Protein AF-A0A524HV36-F1 (afdb_monomer)

Radius of gyration: 23.45 Å; Cα contacts (8 Å, |Δi|>4): 12; chains: 1; bounding box: 61×40×29 Å

Foldseek 3Di:
DVVVVVVVVVVVVVVVPPPDPDDPDPDPDDDDDDAQQPDPRRDHDPVVVVVVVVCCVPPPD

Sequence (61 aa):
MPRLAFTFAICAAFCITSATAMSAEEGLEPESQNWSFDGPFGIFDRAALQRGFHVYKDICS

pLDDT: mean 84.42, std 13.71, range [58.84, 98.38]

Solvent-accessible surface area (backbone atoms only — not comparable to full-atom values): 4078 Å² total; per-residue (Å²): 113,71,68,62,55,49,52,50,52,51,54,56,54,51,67,68,66,74,72,78,82,75,76,97,65,93,65,83,80,76,80,90,76,92,56,69,45,61,65,99,81,40,48,78,55,65,69,57,50,54,54,50,49,51,50,41,66,75,73,71,110

Mean predicted aligned error: 12.42 Å

Secon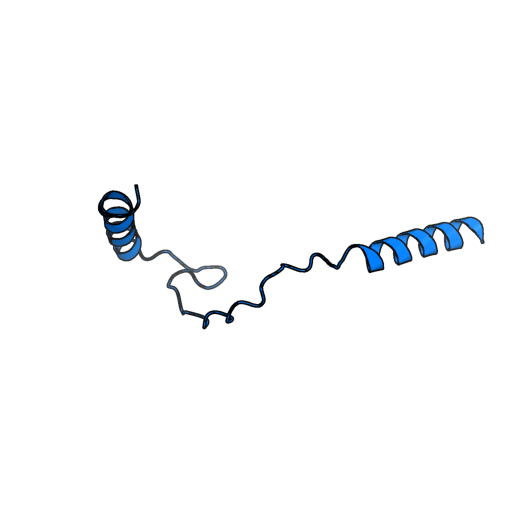dary structure (DSSP, 8-state):
-HHHHHHHHHHHHHHHHTT----S--PPPPPPP--TT-STT----HHHHHHHHHHIIIII-

Structure (mmCIF, N/CA/C/O backbone):
data_AF-A0A524HV36-F1
#
_entry.id   AF-A0A524HV36-F1
#
loop_
_atom_site.group_PDB
_atom_site.id
_atom_site.type_symbol
_atom_site.label_atom_id
_atom_site.label_alt_id
_atom_site.label_comp_id
_atom_site.label_asym_id
_atom_site.label_entity_id
_atom_site.label_seq_id
_atom_site.pdbx_PDB_ins_code
_atom_site.Cartn_x
_atom_site.Cartn_y
_atom_site.Cartn_z
_atom_site.occupancy
_atom_site.B_iso_or_equiv
_atom_site.auth_seq_id
_atom_site.auth_comp_id
_atom_site.auth_asym_id
_atom_site.auth_atom_id
_atom_site.pdbx_PDB_model_num
ATOM 1 N N . MET A 1 1 ? 41.780 19.183 10.743 1.00 58.84 1 MET A N 1
ATOM 2 C CA . MET A 1 1 ? 40.816 19.689 9.740 1.00 58.84 1 MET A CA 1
ATOM 3 C C . MET A 1 1 ? 40.763 18.858 8.449 1.00 58.84 1 MET A C 1
ATOM 5 O O . MET A 1 1 ? 39.649 18.513 8.079 1.00 58.84 1 MET A O 1
ATOM 9 N N . PRO A 1 2 ? 41.871 18.429 7.801 1.00 63.22 2 PRO A N 1
ATOM 10 C CA . PRO A 1 2 ? 41.768 17.709 6.520 1.00 63.22 2 PRO A CA 1
ATOM 11 C C . PRO A 1 2 ? 41.218 16.278 6.657 1.00 63.22 2 PRO A C 1
ATOM 13 O O . PRO A 1 2 ? 40.513 15.808 5.777 1.00 63.22 2 PRO A O 1
ATOM 16 N N . ARG A 1 3 ? 41.466 15.599 7.789 1.00 65.06 3 ARG A N 1
ATOM 17 C CA . ARG A 1 3 ? 40.960 14.237 8.044 1.00 65.06 3 ARG A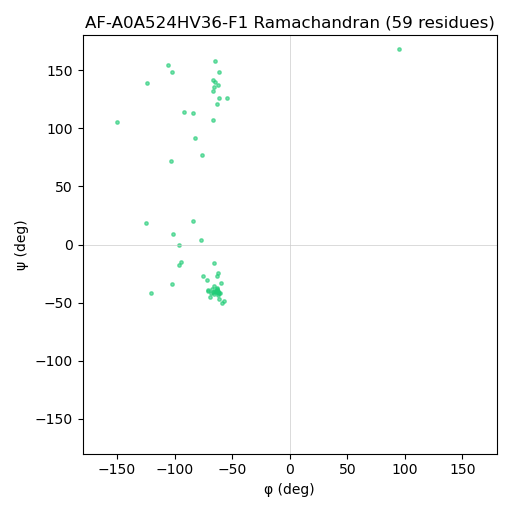 CA 1
ATOM 18 C C . ARG A 1 3 ? 39.434 14.163 8.204 1.00 65.06 3 ARG A C 1
ATOM 20 O O . ARG A 1 3 ? 38.839 13.235 7.686 1.00 65.06 3 ARG A O 1
ATOM 27 N N . LEU A 1 4 ? 38.803 15.149 8.853 1.00 67.56 4 LEU A N 1
ATOM 28 C CA . LEU A 1 4 ? 37.338 15.194 9.010 1.00 67.56 4 LEU A CA 1
ATOM 29 C C . LEU A 1 4 ? 36.631 15.514 7.683 1.00 67.56 4 LEU A C 1
ATOM 31 O O . LEU A 1 4 ? 35.616 14.906 7.364 1.00 67.56 4 LEU A O 1
ATOM 35 N N . ALA A 1 5 ? 37.204 16.431 6.896 1.00 71.12 5 ALA A N 1
ATOM 36 C CA . ALA A 1 5 ? 36.719 16.745 5.553 1.00 71.12 5 ALA A CA 1
ATOM 37 C C . ALA A 1 5 ? 36.836 15.533 4.612 1.00 71.12 5 ALA A C 1
ATOM 39 O O . ALA A 1 5 ? 35.938 15.275 3.816 1.00 71.12 5 ALA A O 1
ATOM 40 N N . PHE A 1 6 ? 37.906 14.747 4.758 1.00 74.56 6 PHE A N 1
ATOM 41 C CA . PHE A 1 6 ? 38.119 13.523 3.991 1.00 74.56 6 PHE A CA 1
ATOM 42 C C . PHE A 1 6 ? 37.120 12.412 4.357 1.00 74.56 6 PHE A C 1
ATOM 44 O O . PHE A 1 6 ? 36.560 11.780 3.467 1.00 74.56 6 PHE A O 1
ATOM 51 N N . THR A 1 7 ? 36.814 12.212 5.645 1.00 76.94 7 THR A N 1
ATOM 52 C CA . THR A 1 7 ? 35.787 11.243 6.073 1.00 76.94 7 THR A CA 1
ATOM 53 C C . THR A 1 7 ? 34.384 11.641 5.604 1.00 76.94 7 THR A C 1
ATOM 55 O O . THR A 1 7 ? 33.624 10.787 5.154 1.00 76.94 7 THR A O 1
ATOM 58 N N . PHE A 1 8 ? 34.047 12.934 5.649 1.00 78.44 8 PHE A N 1
ATOM 59 C CA . PHE A 1 8 ? 32.763 13.431 5.145 1.00 78.44 8 PHE A CA 1
ATOM 60 C C . PHE A 1 8 ? 32.626 13.233 3.628 1.00 78.44 8 PHE A C 1
ATOM 62 O O . PHE A 1 8 ? 31.579 12.794 3.1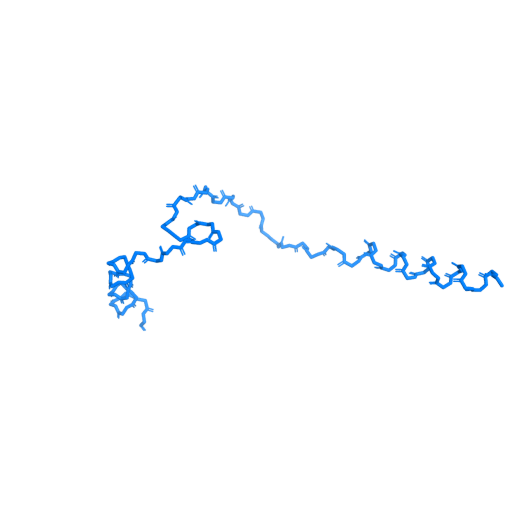57 1.00 78.44 8 PHE A O 1
ATOM 69 N N . ALA A 1 9 ? 33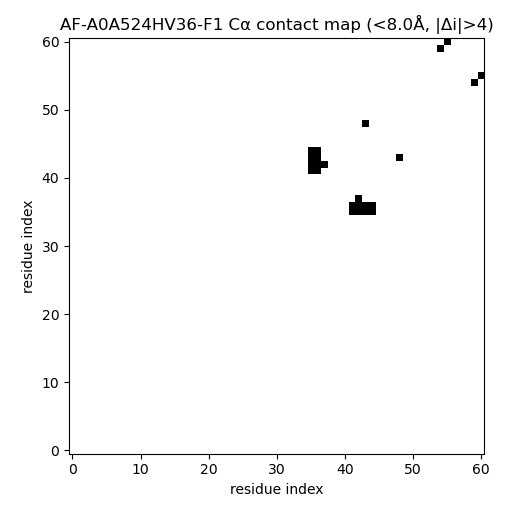.703 13.471 2.872 1.00 80.81 9 ALA A N 1
ATOM 70 C CA . ALA A 1 9 ? 33.735 13.230 1.431 1.00 80.81 9 ALA A CA 1
ATOM 71 C C . ALA A 1 9 ? 33.538 11.744 1.076 1.00 80.81 9 ALA A C 1
ATOM 73 O O . ALA A 1 9 ? 32.832 11.432 0.119 1.00 80.81 9 ALA A O 1
ATOM 74 N N . ILE A 1 10 ? 34.101 10.825 1.867 1.00 82.00 10 ILE A N 1
ATOM 75 C CA . ILE A 1 10 ? 33.936 9.378 1.656 1.00 82.00 10 ILE A CA 1
ATOM 76 C C . ILE A 1 10 ? 32.498 8.929 1.944 1.00 82.00 10 ILE A C 1
ATOM 78 O O . ILE A 1 10 ? 31.921 8.201 1.139 1.00 82.00 10 ILE A O 1
ATOM 82 N N . CYS A 1 11 ? 31.887 9.385 3.043 1.00 79.38 11 CYS A N 1
ATOM 83 C CA . CYS A 1 11 ? 30.482 9.074 3.327 1.00 79.38 11 CYS A CA 1
ATOM 84 C C . CYS A 1 11 ? 29.541 9.642 2.255 1.00 79.38 11 CYS A C 1
ATOM 86 O O . CYS A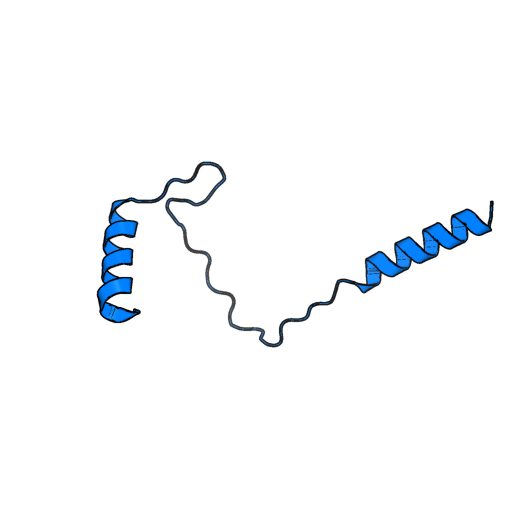 1 11 ? 28.616 8.955 1.829 1.00 79.38 11 CYS A O 1
ATOM 88 N N . ALA A 1 12 ? 29.800 10.864 1.779 1.00 77.88 12 ALA A N 1
ATOM 89 C CA . ALA A 1 12 ? 29.020 11.468 0.702 1.00 77.88 12 ALA A CA 1
ATOM 90 C C . ALA A 1 12 ? 29.129 10.665 -0.606 1.00 77.88 12 ALA A C 1
ATOM 92 O O . ALA A 1 12 ? 28.118 10.427 -1.261 1.00 77.88 12 ALA A O 1
ATOM 93 N N . ALA A 1 13 ? 30.325 10.182 -0.955 1.00 74.81 13 ALA A N 1
ATOM 94 C CA . ALA A 1 13 ? 30.530 9.333 -2.129 1.00 74.81 13 ALA A CA 1
ATOM 95 C C . ALA A 1 13 ? 29.831 7.964 -2.010 1.00 74.81 13 ALA A C 1
ATOM 97 O O . ALA A 1 13 ? 29.293 7.451 -2.994 1.00 74.81 13 ALA A O 1
ATOM 98 N N . PHE A 1 14 ? 29.789 7.384 -0.806 1.00 75.00 14 PHE A N 1
ATOM 99 C CA . PHE A 1 14 ? 29.117 6.106 -0.563 1.00 75.00 14 PHE A CA 1
ATOM 100 C C . PHE A 1 14 ? 27.592 6.204 -0.742 1.00 75.00 14 PHE A C 1
ATOM 102 O O . PHE A 1 14 ? 27.001 5.341 -1.389 1.00 75.00 14 PHE A O 1
ATOM 109 N N . CYS A 1 15 ? 26.966 7.293 -0.278 1.00 72.19 15 CYS A N 1
ATOM 110 C CA . CYS A 1 15 ? 25.530 7.533 -0.474 1.00 72.19 15 CYS A CA 1
ATOM 111 C C . CYS A 1 15 ? 25.124 7.681 -1.951 1.00 72.19 15 CYS A C 1
ATOM 113 O O . CYS A 1 15 ? 23.984 7.394 -2.302 1.00 72.19 15 CYS A O 1
ATOM 115 N N . ILE A 1 16 ? 26.038 8.120 -2.823 1.00 70.25 16 ILE A N 1
ATOM 116 C CA . ILE A 1 16 ? 25.756 8.299 -4.258 1.00 70.25 16 ILE A CA 1
ATOM 117 C C . ILE A 1 16 ? 25.716 6.948 -4.996 1.00 70.25 16 ILE A C 1
ATOM 119 O O . ILE A 1 16 ? 25.018 6.812 -5.997 1.00 70.25 16 ILE A O 1
ATOM 123 N N . THR A 1 17 ? 26.429 5.930 -4.504 1.00 64.12 17 THR A N 1
ATOM 124 C CA . THR A 1 17 ? 26.638 4.669 -5.246 1.00 64.12 17 THR A CA 1
ATOM 125 C C . THR A 1 17 ? 25.626 3.574 -4.879 1.00 64.12 17 THR A C 1
ATOM 127 O O . THR A 1 17 ? 25.460 2.609 -5.617 1.00 64.12 17 THR A O 1
ATOM 130 N N . SER A 1 18 ? 24.896 3.710 -3.769 1.00 60.41 18 SER A N 1
ATOM 131 C CA . SER A 1 18 ? 23.949 2.692 -3.285 1.00 60.41 18 SER A CA 1
ATOM 132 C C . SER A 1 18 ? 22.605 2.639 -4.033 1.00 60.41 18 SER A C 1
ATOM 134 O O . SER A 1 18 ? 21.716 1.902 -3.617 1.00 60.41 18 SER A O 1
ATOM 136 N N . ALA A 1 19 ? 22.412 3.431 -5.094 1.00 62.31 19 ALA A N 1
ATOM 137 C CA . ALA A 1 19 ? 21.083 3.707 -5.652 1.00 62.31 19 ALA A CA 1
ATOM 138 C C . ALA A 1 19 ? 20.651 2.834 -6.848 1.00 62.31 19 ALA A C 1
ATOM 140 O O . ALA A 1 19 ? 19.540 3.010 -7.337 1.00 62.31 19 ALA A O 1
ATOM 141 N N . THR A 1 20 ? 21.460 1.891 -7.337 1.00 65.75 20 THR A N 1
ATOM 142 C CA . THR A 1 20 ? 21.089 1.111 -8.535 1.00 65.75 20 THR A CA 1
ATOM 143 C C . THR A 1 20 ? 20.616 -0.298 -8.189 1.00 65.75 20 THR A C 1
ATOM 145 O O . THR A 1 20 ? 21.302 -1.284 -8.457 1.00 65.75 20 THR A O 1
ATOM 148 N N . ALA A 1 21 ? 19.419 -0.400 -7.612 1.00 64.94 21 ALA A N 1
ATOM 149 C CA . ALA A 1 21 ? 18.613 -1.612 -7.724 1.00 64.94 21 ALA A CA 1
ATOM 150 C C . ALA A 1 21 ? 17.864 -1.551 -9.067 1.00 64.94 21 ALA A C 1
ATOM 152 O O . ALA A 1 21 ? 16.804 -0.941 -9.165 1.00 64.94 21 ALA A O 1
ATOM 153 N N . MET A 1 22 ? 18.451 -2.116 -10.126 1.00 66.81 22 MET A N 1
ATOM 154 C CA . MET A 1 22 ? 17.766 -2.285 -11.411 1.00 66.81 22 MET A CA 1
ATOM 155 C C . MET A 1 22 ? 16.939 -3.573 -11.368 1.00 66.81 22 MET A C 1
ATOM 157 O O . MET A 1 22 ? 17.501 -4.667 -11.298 1.00 66.81 22 MET A O 1
ATOM 161 N N . SER A 1 23 ? 15.611 -3.445 -11.400 1.00 67.31 23 SER A N 1
ATOM 162 C CA . SER A 1 23 ? 14.716 -4.572 -11.687 1.00 67.31 23 SER A CA 1
ATOM 163 C C . SER A 1 23 ? 14.933 -5.054 -13.122 1.00 67.31 23 SER A C 1
ATOM 165 O O . SER A 1 23 ? 15.104 -4.250 -14.033 1.00 67.31 23 SER A O 1
ATOM 167 N N . ALA A 1 24 ? 14.927 -6.372 -13.323 1.00 66.69 24 ALA A N 1
ATOM 168 C CA . ALA A 1 24 ? 15.278 -7.023 -14.587 1.00 66.69 24 ALA A CA 1
ATOM 169 C C . ALA A 1 24 ? 14.131 -7.106 -15.618 1.00 66.69 24 ALA A C 1
ATOM 171 O O . ALA A 1 24 ? 14.197 -7.924 -16.531 1.00 66.69 24 ALA A O 1
ATOM 172 N N . GLU A 1 25 ? 13.088 -6.284 -15.505 1.00 66.12 25 GLU A N 1
ATOM 173 C CA . GLU A 1 25 ? 11.955 -6.317 -16.432 1.00 66.12 25 GLU A CA 1
ATOM 174 C C . GLU A 1 25 ? 11.346 -4.914 -16.557 1.00 66.12 25 GLU A C 1
ATOM 176 O O . GLU A 1 25 ? 10.673 -4.439 -15.645 1.00 66.12 25 GLU A O 1
ATOM 181 N N . GLU A 1 26 ? 11.584 -4.230 -17.680 1.00 67.75 26 GLU A N 1
ATOM 182 C CA . GLU A 1 26 ? 10.720 -3.120 -18.102 1.00 67.75 26 GLU A CA 1
ATOM 183 C C . GLU A 1 26 ? 9.437 -3.739 -18.671 1.00 67.75 26 GLU A C 1
ATOM 185 O O . GLU A 1 26 ? 9.262 -3.890 -19.880 1.00 67.75 26 GLU A O 1
ATOM 190 N N . GLY A 1 27 ? 8.559 -4.189 -17.773 1.00 73.94 27 GLY A N 1
ATOM 191 C CA . GLY A 1 27 ? 7.178 -4.493 -18.125 1.00 73.94 27 GLY A CA 1
ATOM 192 C C . GLY A 1 27 ? 6.450 -3.214 -18.546 1.00 73.94 27 GLY A C 1
ATOM 193 O O . GLY A 1 27 ? 6.854 -2.109 -18.184 1.00 73.94 27 GLY A O 1
ATOM 194 N N . LEU A 1 28 ? 5.365 -3.351 -19.312 1.00 83.94 28 LEU A N 1
ATOM 195 C CA . LEU A 1 28 ? 4.473 -2.225 -19.600 1.00 83.94 28 LEU A CA 1
ATOM 196 C C . LEU A 1 28 ? 4.011 -1.596 -18.281 1.00 83.94 28 LEU A C 1
ATOM 198 O O . LEU A 1 28 ? 3.476 -2.299 -17.420 1.00 83.94 28 LEU A O 1
ATOM 202 N N . GLU A 1 29 ? 4.213 -0.285 -18.133 1.00 87.38 29 GLU A N 1
ATOM 203 C CA . GLU A 1 29 ? 3.709 0.439 -16.970 1.00 87.38 29 GLU A CA 1
ATOM 204 C C . GLU A 1 29 ? 2.174 0.363 -16.982 1.00 87.38 29 GLU A C 1
ATOM 206 O O . GLU A 1 29 ? 1.551 0.758 -17.975 1.00 87.38 29 GLU A O 1
ATOM 211 N N . PRO A 1 30 ? 1.542 -0.194 -15.933 1.00 89.25 30 PRO A N 1
ATOM 212 C CA . PRO A 1 30 ? 0.095 -0.280 -15.888 1.00 89.25 30 PRO A CA 1
ATOM 213 C C . PRO A 1 30 ? -0.500 1.123 -15.788 1.00 89.25 30 PRO A C 1
ATOM 215 O O . PRO A 1 30 ? 0.001 1.982 -15.064 1.00 89.25 30 PRO A O 1
ATOM 218 N N . GLU A 1 31 ? -1.612 1.344 -16.483 1.00 93.44 31 GLU A N 1
ATOM 219 C CA . GLU A 1 31 ? -2.334 2.605 -16.372 1.00 93.44 31 GLU A CA 1
ATOM 220 C C . GLU A 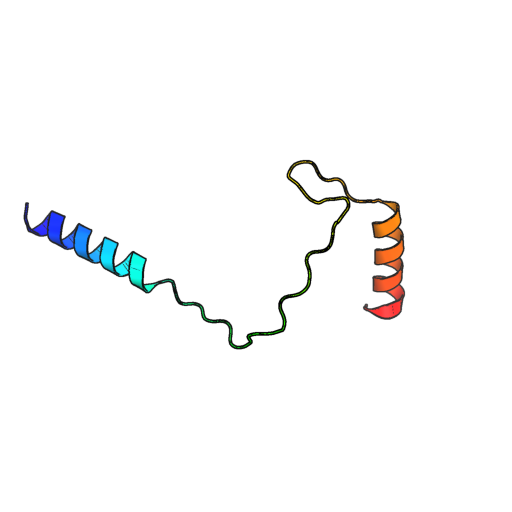1 31 ? -2.833 2.822 -14.943 1.00 93.44 31 GLU A C 1
ATOM 222 O O . GLU A 1 31 ? -3.390 1.917 -14.308 1.00 93.44 31 GLU A O 1
ATOM 227 N N . SER A 1 32 ? -2.686 4.056 -14.463 1.00 94.81 32 SER A N 1
ATOM 228 C CA . SER A 1 32 ? -3.218 4.456 -13.167 1.00 94.81 32 SER A CA 1
ATOM 229 C C . SER A 1 32 ? -4.738 4.309 -13.146 1.00 94.81 32 SER A C 1
ATOM 231 O O . SER A 1 32 ? -5.446 4.850 -13.996 1.00 94.81 32 SER A O 1
ATOM 233 N N . GLN A 1 33 ? -5.233 3.574 -12.156 1.00 95.69 33 GLN A N 1
ATOM 234 C CA . GLN A 1 33 ? -6.658 3.392 -11.910 1.00 95.69 33 GLN A CA 1
ATO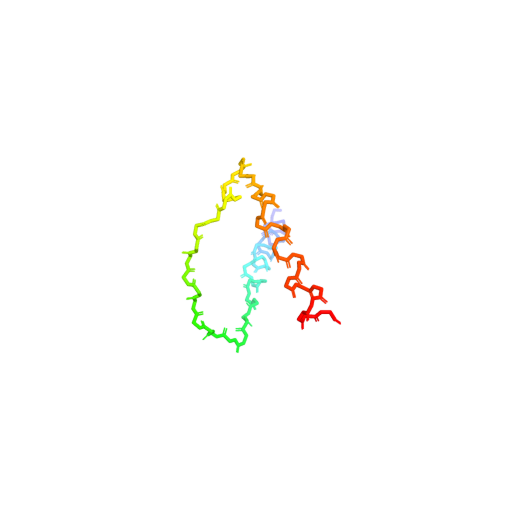M 235 C C . GLN A 1 33 ? -7.089 4.288 -10.752 1.00 95.69 33 GLN A C 1
ATOM 237 O O . GLN A 1 33 ? -6.312 4.526 -9.831 1.00 95.69 33 GLN A O 1
ATOM 242 N N . ASN A 1 34 ? -8.334 4.760 -10.784 1.00 95.56 34 ASN A N 1
ATOM 243 C CA . ASN A 1 34 ? -8.905 5.532 -9.687 1.00 95.56 34 ASN A CA 1
ATOM 244 C C . ASN A 1 34 ? -9.638 4.611 -8.706 1.00 95.56 34 ASN A C 1
ATOM 246 O O . ASN A 1 34 ? -10.670 4.025 -9.043 1.00 95.56 34 ASN A O 1
ATOM 250 N N . TRP A 1 35 ? -9.121 4.503 -7.488 1.00 96.75 35 TRP A N 1
ATOM 251 C CA . TRP A 1 35 ? -9.672 3.665 -6.431 1.00 96.75 35 TRP A CA 1
ATOM 252 C C . TRP A 1 35 ? -10.374 4.487 -5.353 1.00 96.75 35 TRP A C 1
ATOM 254 O O . TRP A 1 35 ? -10.039 5.637 -5.079 1.00 96.75 35 TRP A O 1
ATOM 264 N N . SER A 1 36 ? -11.327 3.859 -4.657 1.00 96.44 36 SER A N 1
ATOM 265 C CA . SER A 1 36 ? -12.082 4.514 -3.576 1.00 96.44 36 SER A CA 1
ATOM 266 C C . SER A 1 36 ? -11.203 4.953 -2.396 1.00 96.44 36 SER A C 1
ATOM 268 O O . SER A 1 36 ? -11.579 5.835 -1.625 1.00 96.44 36 SER A O 1
ATOM 270 N N . PHE A 1 37 ? -10.054 4.300 -2.232 1.00 97.06 37 PHE A N 1
ATOM 271 C CA . PHE A 1 37 ? -9.105 4.534 -1.151 1.00 97.06 37 PHE A CA 1
ATOM 272 C C . PHE A 1 37 ? -7.904 5.385 -1.578 1.00 97.06 37 PHE A C 1
ATOM 274 O O . PHE A 1 37 ? -6.962 5.526 -0.800 1.00 97.06 37 PHE A O 1
ATOM 281 N N . ASP A 1 38 ? -7.929 5.967 -2.777 1.00 97.50 38 ASP A N 1
ATOM 282 C CA . ASP A 1 38 ? -6.859 6.854 -3.216 1.00 97.50 38 ASP A CA 1
ATOM 283 C C . ASP A 1 38 ? -6.814 8.133 -2.367 1.00 97.50 38 ASP A C 1
ATOM 285 O O . ASP A 1 38 ? -7.827 8.781 -2.094 1.00 97.50 38 ASP A O 1
ATOM 289 N N . GLY A 1 39 ? -5.602 8.522 -1.973 1.00 94.94 39 GLY A N 1
ATOM 290 C CA . GLY A 1 39 ? -5.340 9.722 -1.183 1.00 94.94 39 GLY A CA 1
ATOM 291 C C . GLY A 1 39 ? -5.257 9.480 0.332 1.00 94.94 39 GLY A C 1
ATOM 292 O O . GLY A 1 39 ? -5.604 8.416 0.840 1.00 94.94 39 GLY A O 1
ATOM 293 N N . PRO A 1 40 ? -4.789 10.483 1.095 1.00 96.50 40 PRO A N 1
ATOM 294 C CA . PRO A 1 40 ? -4.438 10.326 2.513 1.00 96.50 40 PRO A CA 1
ATOM 295 C C . PRO A 1 40 ? -5.625 10.010 3.437 1.00 96.50 40 PRO A C 1
ATOM 297 O O . PRO A 1 40 ? -5.420 9.579 4.568 1.00 96.50 40 PRO A O 1
ATOM 300 N N . PHE A 1 41 ? -6.855 10.225 2.968 1.00 96.94 41 PHE A N 1
ATOM 301 C CA . PHE A 1 41 ? -8.091 9.966 3.713 1.00 96.94 41 PHE A CA 1
ATOM 302 C C . PHE A 1 41 ? -9.048 9.034 2.957 1.00 96.94 41 PHE A C 1
ATOM 304 O O . PHE A 1 41 ? -10.245 9.019 3.246 1.00 96.94 41 PHE A O 1
ATOM 311 N N . GLY A 1 42 ? -8.546 8.295 1.964 1.00 96.50 42 GLY A N 1
ATOM 312 C CA . GLY A 1 42 ? -9.349 7.362 1.187 1.00 96.50 42 GLY A CA 1
ATOM 313 C C . GLY A 1 42 ? -9.948 6.248 2.053 1.00 96.50 42 GLY A C 1
ATOM 314 O O . GLY A 1 42 ? -9.366 5.830 3.056 1.00 96.50 42 GLY A O 1
ATOM 315 N N . ILE A 1 43 ? -11.129 5.761 1.666 1.00 97.38 43 ILE A N 1
ATOM 316 C CA . ILE A 1 43 ? -11.856 4.719 2.399 1.00 97.38 43 ILE A CA 1
ATOM 317 C C . ILE A 1 43 ? -12.149 3.551 1.464 1.00 97.38 43 ILE A C 1
ATOM 319 O O . ILE A 1 43 ? -12.530 3.715 0.304 1.00 97.38 43 ILE A O 1
ATOM 323 N N . PHE A 1 44 ? -12.000 2.338 1.983 1.00 97.44 44 PHE A N 1
ATOM 324 C CA . PHE A 1 44 ? -12.346 1.144 1.230 1.00 97.44 44 PHE A CA 1
ATOM 325 C C . PHE A 1 44 ? -13.853 1.051 0.980 1.00 97.44 44 PHE A C 1
ATOM 327 O O . PHE A 1 44 ? -14.658 1.127 1.914 1.00 97.44 44 PHE A O 1
ATOM 334 N N . ASP A 1 45 ? -14.230 0.780 -0.269 1.00 97.94 45 ASP A N 1
ATOM 335 C CA . ASP A 1 45 ? -15.572 0.307 -0.588 1.00 97.94 45 ASP A CA 1
ATOM 336 C C . ASP A 1 45 ? -15.776 -1.100 0.002 1.00 97.94 45 ASP A C 1
ATOM 338 O O . ASP A 1 45 ? -15.260 -2.108 -0.490 1.00 97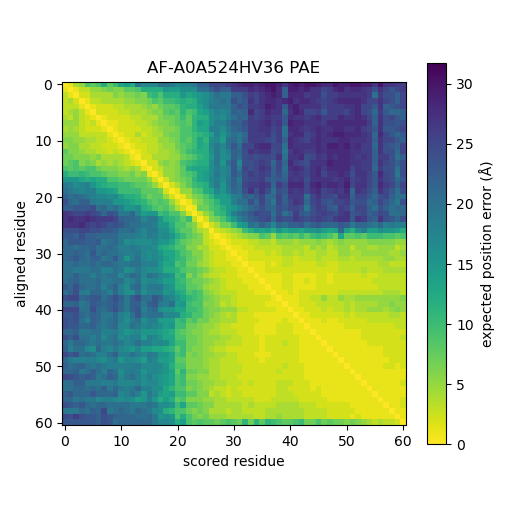.94 45 ASP A O 1
ATOM 342 N N . ARG A 1 46 ? -16.572 -1.177 1.073 1.00 97.75 46 ARG A N 1
ATOM 343 C CA . ARG A 1 46 ? -16.899 -2.433 1.762 1.00 97.75 46 ARG A CA 1
ATOM 344 C C . ARG A 1 46 ? -17.587 -3.449 0.852 1.00 97.75 46 ARG A C 1
ATOM 346 O O . ARG A 1 46 ? -17.370 -4.647 1.033 1.00 97.75 46 ARG A O 1
ATOM 353 N N . ALA A 1 47 ? -18.387 -3.003 -0.114 1.00 98.06 47 ALA A N 1
ATOM 354 C CA . ALA A 1 47 ? -19.043 -3.908 -1.048 1.00 98.06 47 ALA A CA 1
ATOM 355 C C . ALA A 1 47 ? -18.024 -4.510 -2.028 1.00 98.06 47 ALA A C 1
ATOM 357 O O . ALA A 1 47 ? -18.092 -5.703 -2.328 1.00 98.06 47 ALA A O 1
ATOM 358 N N . ALA A 1 48 ? -17.048 -3.718 -2.489 1.00 98.06 48 ALA A N 1
ATOM 359 C CA . ALA A 1 48 ? -15.938 -4.225 -3.295 1.00 98.06 48 ALA A CA 1
ATOM 360 C C . ALA A 1 48 ? -15.113 -5.273 -2.534 1.00 98.06 48 ALA A C 1
ATOM 362 O O . ALA A 1 48 ? -14.807 -6.322 -3.098 1.00 98.06 48 ALA A O 1
ATOM 363 N N . LEU A 1 49 ? -14.842 -5.054 -1.242 1.00 98.00 49 LEU A N 1
ATOM 364 C CA . LEU A 1 49 ? -14.133 -6.030 -0.404 1.00 98.00 49 LEU A CA 1
ATOM 365 C C . LEU A 1 49 ? -14.886 -7.3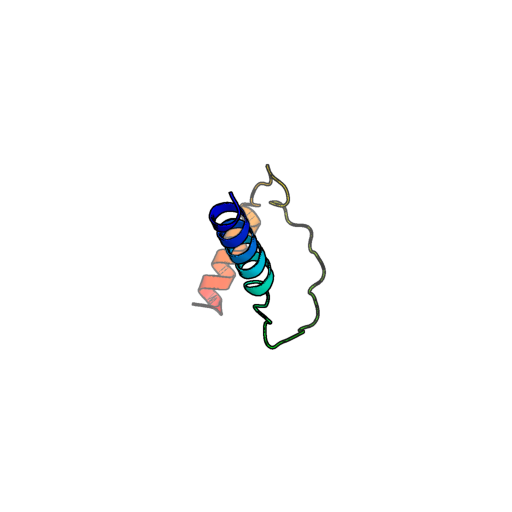64 -0.277 1.00 98.00 49 LEU A C 1
ATOM 367 O O . LEU A 1 49 ? -14.273 -8.425 -0.369 1.00 98.00 49 LEU A O 1
ATOM 371 N N . GLN A 1 50 ? -16.211 -7.332 -0.108 1.00 98.38 50 GLN A N 1
ATOM 372 C CA . GLN A 1 50 ? -17.027 -8.552 -0.043 1.00 98.38 50 GLN A CA 1
ATOM 373 C C . GLN A 1 50 ? -16.967 -9.353 -1.349 1.00 98.38 50 GLN A C 1
ATOM 375 O O . GLN A 1 50 ? -16.795 -10.572 -1.318 1.00 98.38 50 GLN A O 1
ATOM 380 N N . ARG A 1 51 ? -17.059 -8.670 -2.499 1.00 98.25 51 ARG A N 1
ATOM 381 C CA . ARG A 1 51 ? -16.928 -9.314 -3.816 1.00 98.25 51 ARG A CA 1
ATOM 382 C C . ARG A 1 51 ? -15.516 -9.858 -4.041 1.00 98.25 51 ARG A C 1
ATOM 384 O O . ARG A 1 51 ? -15.369 -10.980 -4.512 1.00 98.25 51 ARG A O 1
ATOM 391 N N . GLY A 1 52 ? -14.491 -9.095 -3.661 1.00 97.81 52 GLY A N 1
ATOM 392 C CA . GLY A 1 52 ? -13.092 -9.510 -3.772 1.00 97.81 52 GLY A CA 1
ATOM 393 C C . GLY A 1 52 ? -12.776 -10.745 -2.930 1.00 97.81 52 GLY A C 1
ATOM 394 O O . GLY A 1 52 ? -12.105 -11.656 -3.407 1.00 97.81 52 GLY A O 1
ATOM 395 N N . PHE A 1 53 ? -13.321 -10.832 -1.713 1.00 98.12 53 PHE A N 1
ATOM 396 C CA . PHE A 1 53 ? -13.168 -12.025 -0.879 1.00 98.12 53 PHE A CA 1
ATOM 397 C C . PHE A 1 53 ? -13.803 -13.267 -1.514 1.00 98.12 53 PHE A C 1
ATOM 399 O O . PHE A 1 53 ? -13.212 -14.342 -1.468 1.00 98.12 53 PHE A O 1
ATOM 406 N N . HIS A 1 54 ? -14.978 -13.124 -2.131 1.00 97.94 54 HIS A N 1
ATOM 407 C CA . HIS A 1 54 ? -15.620 -14.227 -2.843 1.00 97.94 54 HIS A CA 1
ATOM 408 C C . HIS A 1 54 ? -14.754 -14.733 -4.005 1.00 97.94 54 HIS A C 1
ATOM 410 O O . HIS A 1 54 ? -14.505 -15.930 -4.091 1.00 97.94 54 HIS A O 1
ATOM 416 N N . VAL A 1 55 ? -14.213 -13.823 -4.826 1.00 98.19 55 VAL A N 1
ATOM 417 C CA . VAL A 1 55 ? -13.266 -14.161 -5.905 1.00 98.19 55 VAL A CA 1
ATOM 418 C C . VAL A 1 55 ? -12.045 -14.898 -5.359 1.00 98.19 55 VAL A C 1
ATOM 420 O O . VAL A 1 55 ? -11.680 -15.947 -5.876 1.00 98.19 55 VAL A O 1
ATOM 423 N N . TYR A 1 56 ? -11.431 -14.379 -4.296 1.00 97.94 56 TYR A N 1
ATOM 424 C CA . TYR A 1 56 ? -10.263 -15.013 -3.691 1.00 97.94 56 TYR A CA 1
ATOM 425 C C . TYR A 1 56 ? -10.565 -16.440 -3.220 1.00 97.94 56 TYR A C 1
ATOM 427 O O . TYR A 1 56 ? -9.832 -17.361 -3.568 1.00 97.94 56 TYR A O 1
ATOM 435 N N . LYS A 1 57 ? -11.655 -16.612 -2.463 1.00 97.88 57 LYS A N 1
ATOM 436 C CA . LYS A 1 57 ? -12.069 -17.895 -1.884 1.00 97.88 57 LYS A CA 1
ATOM 437 C C . LYS A 1 57 ? -12.399 -18.939 -2.952 1.00 97.88 57 LYS A C 1
ATOM 439 O O . LYS A 1 57 ? -12.114 -20.115 -2.757 1.00 97.88 57 LYS A O 1
ATOM 444 N N . ASP A 1 58 ? -13.046 -18.521 -4.031 1.00 97.81 58 ASP A N 1
ATOM 445 C CA . ASP A 1 58 ? -13.612 -19.463 -4.994 1.00 97.81 58 ASP A CA 1
ATOM 446 C C . ASP A 1 58 ? -12.682 -19.716 -6.189 1.00 97.81 58 ASP A C 1
ATOM 448 O O . ASP A 1 58 ? -12.872 -20.699 -6.904 1.00 97.81 58 ASP A O 1
ATOM 452 N N . ILE A 1 59 ? -11.688 -18.849 -6.420 1.00 97.44 59 ILE A N 1
ATOM 453 C CA . ILE A 1 59 ? -10.793 -18.930 -7.586 1.00 97.44 59 ILE A CA 1
ATOM 454 C C . ILE A 1 59 ? -9.320 -19.082 -7.194 1.00 97.44 59 ILE A C 1
ATOM 456 O O . ILE A 1 59 ? -8.591 -19.812 -7.861 1.00 97.44 59 ILE A O 1
ATOM 460 N N . CYS A 1 60 ? -8.850 -18.359 -6.176 1.00 95.44 60 CYS A N 1
ATOM 461 C CA . CYS A 1 60 ? -7.412 -18.186 -5.947 1.00 95.44 60 CYS A CA 1
ATOM 462 C C . CYS A 1 60 ? -6.834 -19.051 -4.822 1.00 95.44 60 CYS A C 1
ATOM 464 O O . CYS A 1 60 ? -5.660 -19.409 -4.905 1.00 95.44 60 CYS A O 1
ATOM 466 N N . SER A 1 61 ? -7.604 -19.312 -3.761 1.00 83.06 61 SER A N 1
ATOM 467 C CA . SER A 1 61 ? -7.182 -20.141 -2.619 1.00 83.06 61 SER A CA 1
ATOM 468 C C . SER A 1 61 ? -7.345 -21.627 -2.893 1.00 83.06 61 SER A C 1
ATOM 470 O O . SER A 1 61 ? -6.428 -22.388 -2.516 1.00 83.06 61 SER A O 1
#